Protein AF-A0A7V4LVQ9-F1 (afdb_monomer_lite)

Foldseek 3Di:
DPPVVVVVVVVVVVVVVVVVVPDPPDLCVVPNQDAQDKDKDWAQDDPVQVDGDIKIKMKGWHDWDDDPNFTWIWIWIQINNAIWIWTWGADPVGIWTQWIGGGPRPDTDGDPDGD

Sequence (115 aa):
MKKQFAIETVFVRFFLIVILSGCSKSTETYYPLKEGRTWEYQMAAGSMFGSKGTAKVILTNFAPRELKGKKVTPQKVDAGGQSYFTFISEDAEGIYEFATQPPGAVDPEIKANPN

Radius of gyration: 22.78 Å; chains: 1; bounding box: 52×31×72 Å

Secondary structure (DSSP, 8-state):
--SHHHHHHHHHHHHHHHHHS-----GGGTS---TT-EEEEEEEE-GGGTSSEEEEEEEEE---EEETTEEEEEEEEEETTEEEEEEEEEETTEEEEEEEE-TT-SSPEEPS---

Structure (mmCIF, N/CA/C/O backbone):
data_AF-A0A7V4LVQ9-F1
#
_entry.id   AF-A0A7V4LVQ9-F1
#
loop_
_atom_site.group_PDB
_atom_site.id
_atom_site.type_symbol
_atom_site.label_atom_id
_atom_site.label_alt_id
_atom_site.label_comp_id
_atom_site.label_asym_id
_atom_site.label_entity_id
_atom_site.label_seq_id
_atom_site.pdbx_PDB_ins_code
_atom_site.Cartn_x
_atom_site.Cartn_y
_atom_site.Cartn_z
_atom_site.occupancy
_atom_site.B_iso_or_equiv
_atom_site.auth_seq_id
_atom_site.auth_comp_id
_atom_site.auth_asym_id
_atom_site.auth_atom_id
_atom_site.pdbx_PDB_model_num
ATOM 1 N N . MET A 1 1 ? -27.005 14.215 57.418 1.00 49.50 1 MET A N 1
ATOM 2 C CA . MET A 1 1 ? -25.675 13.688 57.028 1.00 49.50 1 MET A CA 1
ATOM 3 C C . MET A 1 1 ? -25.747 12.766 55.792 1.00 49.50 1 MET A C 1
ATOM 5 O O . MET A 1 1 ? -25.302 11.635 55.856 1.00 49.50 1 MET A O 1
ATOM 9 N N . LYS A 1 2 ? -26.315 13.210 54.653 1.00 50.56 2 LYS A N 1
ATOM 10 C CA . LYS A 1 2 ? -26.428 12.387 53.415 1.00 50.56 2 LYS A CA 1
ATOM 11 C C . LYS A 1 2 ? -25.766 13.006 52.172 1.00 50.56 2 LYS A C 1
ATOM 13 O O . LYS A 1 2 ? -25.668 12.350 51.147 1.00 50.56 2 LYS A O 1
ATOM 18 N N . LYS A 1 3 ? -25.305 14.262 52.253 1.00 48.03 3 LYS A N 1
ATOM 19 C CA . LYS A 1 3 ? -24.766 15.012 51.102 1.00 48.03 3 LYS A CA 1
ATOM 20 C C . LYS A 1 3 ? -23.266 14.789 50.853 1.00 48.03 3 LYS A C 1
ATOM 22 O O . LYS A 1 3 ? -22.815 15.023 49.743 1.00 48.03 3 LYS A O 1
ATOM 27 N N . GLN A 1 4 ? -22.516 14.306 51.848 1.00 50.88 4 GLN A N 1
ATOM 28 C CA . GLN A 1 4 ? -21.068 14.080 51.728 1.00 50.88 4 GLN A CA 1
ATOM 29 C C . GLN A 1 4 ? -20.728 12.817 50.909 1.00 50.88 4 GLN A C 1
ATOM 31 O O . GLN A 1 4 ? -19.818 12.859 50.094 1.00 50.88 4 GLN A O 1
ATOM 36 N N . PHE A 1 5 ? -21.527 11.746 51.005 1.00 47.25 5 PHE A N 1
ATOM 37 C CA . PHE A 1 5 ? -21.300 10.495 50.256 1.00 47.25 5 PHE A CA 1
ATOM 38 C C . PHE A 1 5 ? -21.526 10.608 48.736 1.00 47.25 5 PHE A C 1
ATOM 40 O O . PHE A 1 5 ? -20.888 9.905 47.953 1.00 47.25 5 PHE A O 1
ATOM 47 N N . ALA A 1 6 ? -22.421 11.494 48.289 1.00 50.03 6 ALA A N 1
ATOM 48 C CA . ALA A 1 6 ? -22.720 11.64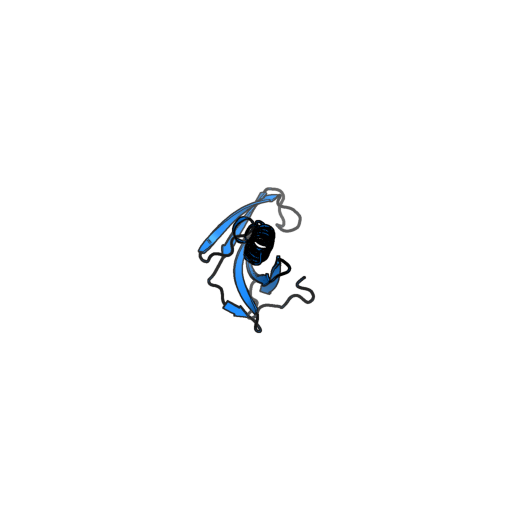4 46.863 1.00 50.03 6 ALA A CA 1
ATOM 49 C C . ALA A 1 6 ? -21.586 12.340 46.087 1.00 50.03 6 ALA A C 1
ATOM 51 O O . ALA A 1 6 ? -21.359 12.026 44.924 1.00 50.03 6 ALA A O 1
ATOM 52 N N . ILE A 1 7 ? -20.853 13.252 46.734 1.00 48.84 7 ILE A N 1
ATOM 53 C CA . ILE A 1 7 ? -19.791 14.049 46.103 1.00 48.84 7 ILE A CA 1
ATOM 54 C C . ILE A 1 7 ? -18.546 13.188 45.847 1.00 48.84 7 ILE A C 1
ATOM 56 O O . ILE A 1 7 ? -17.974 13.247 44.760 1.00 48.84 7 ILE A O 1
ATOM 60 N N . GLU A 1 8 ? -18.178 12.318 46.790 1.00 47.06 8 GLU A N 1
ATOM 61 C CA . GLU A 1 8 ? -17.012 11.437 46.629 1.00 47.06 8 GLU A CA 1
ATOM 62 C C . GLU A 1 8 ? -17.214 10.382 45.535 1.00 47.06 8 GLU A C 1
ATOM 64 O O . GLU A 1 8 ? -16.294 10.075 44.779 1.00 47.06 8 GLU A O 1
ATOM 69 N N . THR A 1 9 ? -18.445 9.895 45.363 1.00 53.22 9 THR A N 1
ATOM 70 C CA . THR A 1 9 ? -18.755 8.903 44.321 1.00 53.22 9 THR A CA 1
ATOM 71 C C . THR A 1 9 ? -18.655 9.499 42.908 1.00 53.22 9 THR A C 1
ATOM 73 O O . THR A 1 9 ? -18.288 8.802 41.961 1.00 53.22 9 THR A O 1
ATOM 76 N N . VAL A 1 10 ? -18.947 10.796 42.751 1.00 55.16 10 VAL A N 1
ATOM 77 C CA . VAL A 1 10 ? -18.823 11.515 41.470 1.00 55.16 10 VAL A CA 1
ATOM 78 C C . VAL A 1 10 ? -17.354 11.772 41.128 1.00 55.16 10 VAL A C 1
ATOM 80 O O . VAL A 1 10 ? -16.951 11.541 39.989 1.00 55.16 10 VAL A O 1
ATOM 83 N N . PHE A 1 11 ? -16.533 12.161 42.108 1.00 52.50 11 PHE A N 1
ATOM 84 C CA . PHE A 1 11 ? -15.099 12.395 41.901 1.00 52.50 11 PHE A CA 1
ATOM 85 C C . PHE A 1 11 ? -14.326 11.116 41.549 1.00 52.50 11 PHE A C 1
ATOM 87 O O . PHE A 1 11 ? -13.524 11.131 40.616 1.00 52.50 11 PHE A O 1
ATOM 94 N N . VAL A 1 12 ? -14.613 9.989 42.214 1.00 55.47 12 VAL A N 1
ATOM 95 C CA . VAL A 1 12 ? -13.968 8.694 41.914 1.00 55.47 12 VAL A CA 1
ATOM 96 C C . VAL A 1 12 ? -14.327 8.194 40.510 1.00 55.47 12 VAL A C 1
ATOM 98 O O . VAL A 1 12 ? -13.465 7.682 39.794 1.00 55.47 12 VAL A O 1
ATOM 101 N N . ARG A 1 13 ? -15.576 8.392 40.064 1.00 54.50 13 ARG A N 1
ATOM 102 C CA . ARG A 1 13 ? -15.985 8.035 38.695 1.00 54.50 13 ARG A CA 1
ATOM 103 C C . ARG A 1 13 ? -15.355 8.934 37.632 1.00 54.50 13 ARG A C 1
ATOM 105 O O . ARG A 1 13 ? -15.027 8.438 36.560 1.00 54.50 13 ARG A O 1
ATOM 112 N N . PHE A 1 14 ? -15.146 10.218 37.921 1.00 53.75 14 PHE A N 1
ATOM 113 C CA . PHE A 1 14 ? -14.486 11.135 36.987 1.00 53.75 14 PHE A CA 1
ATOM 114 C C . PHE A 1 14 ? -12.990 10.818 36.831 1.00 53.75 14 PHE A C 1
ATOM 116 O O . PHE A 1 14 ? -12.461 10.856 35.723 1.00 53.75 14 PHE A O 1
ATOM 123 N N . PHE A 1 15 ? -12.323 10.420 37.919 1.00 54.16 15 PHE A N 1
ATOM 124 C CA . PHE A 1 15 ? -10.904 10.053 37.900 1.00 54.16 15 PHE A CA 1
ATOM 125 C C . PHE A 1 15 ? -10.632 8.766 37.095 1.00 54.16 15 PHE A C 1
ATOM 127 O O . PHE A 1 15 ? -9.636 8.683 36.382 1.00 54.16 15 PHE A O 1
ATOM 134 N N . LEU A 1 16 ? -11.554 7.794 37.125 1.00 55.72 16 LEU A N 1
ATOM 135 C CA . LEU A 1 16 ? -11.479 6.562 36.320 1.00 55.72 16 LEU A CA 1
ATOM 136 C C . LEU A 1 16 ? -11.606 6.805 34.805 1.00 55.72 16 LEU A C 1
ATOM 138 O O . LEU A 1 16 ? -10.971 6.102 34.023 1.00 55.72 16 LEU A O 1
ATOM 142 N N . ILE A 1 17 ? -12.381 7.809 34.380 1.00 56.72 17 ILE A N 1
ATOM 143 C CA . ILE A 1 17 ? -12.560 8.140 32.954 1.00 56.72 17 ILE A CA 1
ATOM 144 C C . ILE A 1 17 ? -11.295 8.795 32.377 1.00 56.72 17 ILE A C 1
ATOM 146 O O . ILE A 1 17 ? -10.927 8.527 31.238 1.00 56.72 17 ILE A O 1
ATOM 150 N N . VAL A 1 18 ? -10.588 9.611 33.166 1.00 58.88 18 VAL A N 1
ATOM 151 C CA . VAL A 1 18 ? -9.374 10.315 32.713 1.00 58.88 18 VAL A CA 1
ATOM 152 C C . VAL A 1 18 ? -8.181 9.364 32.542 1.00 58.88 18 VAL A C 1
ATOM 154 O O . VAL A 1 18 ? -7.380 9.559 31.632 1.00 58.88 18 VAL A O 1
ATOM 157 N N . ILE A 1 19 ? -8.084 8.302 33.353 1.00 57.47 19 ILE A N 1
ATOM 158 C CA . ILE A 1 19 ? -7.005 7.298 33.252 1.00 57.47 19 ILE A CA 1
ATOM 159 C C . ILE A 1 19 ? -7.177 6.398 32.010 1.00 57.47 19 ILE A C 1
ATOM 161 O O . ILE A 1 19 ? -6.189 5.919 31.457 1.00 57.47 19 ILE A O 1
ATOM 165 N N . LEU A 1 20 ? -8.410 6.208 31.525 1.00 55.06 20 LEU A N 1
ATOM 166 C CA . LEU A 1 20 ? -8.701 5.416 30.320 1.00 55.06 20 LEU A CA 1
ATOM 167 C C . LEU A 1 20 ? -8.489 6.184 29.006 1.00 55.06 20 LEU A C 1
ATOM 169 O O . LEU A 1 20 ? -8.419 5.564 27.950 1.00 55.06 20 LEU A O 1
ATOM 173 N N . SER A 1 21 ? -8.303 7.503 29.058 1.00 56.56 21 SER A N 1
ATOM 174 C CA . SER A 1 21 ? -7.954 8.336 27.895 1.00 56.56 21 SER A CA 1
ATOM 175 C C . SER A 1 21 ? -6.457 8.290 27.560 1.00 56.56 21 SER A C 1
ATOM 177 O O . SER A 1 21 ? -5.914 9.250 27.009 1.00 56.56 21 SER A O 1
ATOM 179 N N . GLY A 1 22 ? -5.774 7.201 27.936 1.00 57.69 22 GLY A N 1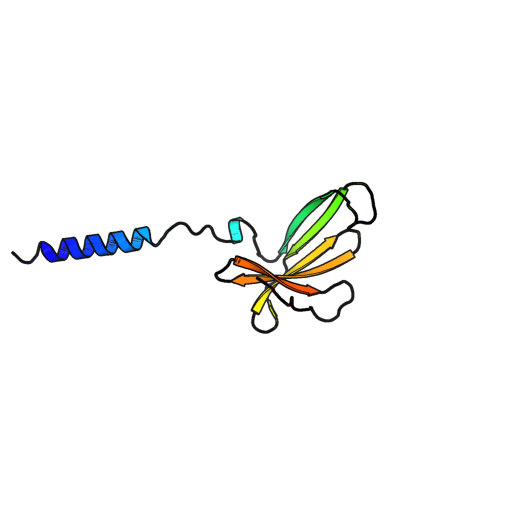
ATOM 180 C CA . GLY A 1 22 ? -4.352 6.990 27.690 1.00 57.69 22 GLY A CA 1
ATOM 181 C C . GLY A 1 22 ? -3.987 7.309 26.241 1.00 57.69 22 GLY A C 1
ATOM 182 O O . GLY A 1 22 ? -4.683 6.900 25.317 1.00 57.69 22 GLY A O 1
ATOM 183 N N . CYS A 1 23 ? -2.904 8.071 26.066 1.00 61.66 23 CYS A N 1
ATOM 184 C CA . CYS A 1 23 ? -2.348 8.494 24.782 1.00 61.66 23 CYS A CA 1
ATOM 185 C C . CYS A 1 23 ? -2.119 7.305 23.832 1.00 61.66 23 CYS A C 1
ATOM 187 O O . CYS A 1 23 ? -1.005 6.787 23.735 1.00 61.66 23 CYS A O 1
ATOM 189 N N . SER A 1 24 ? -3.136 6.902 23.071 1.00 59.06 24 SER A N 1
ATOM 190 C CA . SER A 1 24 ? -2.923 6.107 21.871 1.00 59.06 24 SER A CA 1
ATOM 191 C C . SER A 1 24 ? -2.343 7.057 20.829 1.00 59.06 24 SER A C 1
ATOM 193 O O . SER A 1 24 ? -3.051 7.909 20.285 1.00 59.06 24 SER A O 1
ATOM 195 N N . LYS A 1 25 ? -1.033 6.980 20.576 1.00 61.06 25 LYS A N 1
ATOM 196 C CA . LYS A 1 25 ? -0.463 7.659 19.409 1.00 61.06 25 LYS A CA 1
ATOM 197 C C . LYS A 1 25 ? -1.144 7.086 18.172 1.00 61.06 25 LYS A C 1
ATOM 199 O O . LYS A 1 25 ? -1.086 5.883 17.949 1.00 61.06 25 LYS A O 1
ATOM 204 N N . SER A 1 26 ? -1.804 7.949 17.403 1.00 69.62 26 SER A N 1
ATOM 205 C CA . SER A 1 26 ? -2.459 7.546 16.162 1.00 69.62 26 SER A CA 1
ATOM 206 C C . SER A 1 26 ? -1.425 6.950 15.206 1.00 69.62 26 SER A C 1
ATOM 208 O O . SER A 1 26 ? -0.315 7.476 15.081 1.00 69.62 26 SER A O 1
ATOM 210 N N . THR A 1 27 ? -1.804 5.875 14.528 1.00 69.88 27 THR A N 1
ATOM 211 C CA . THR A 1 27 ? -1.087 5.247 13.409 1.00 69.88 27 THR A CA 1
ATOM 212 C C . THR A 1 27 ? -0.624 6.256 12.356 1.00 69.88 27 THR A C 1
ATOM 214 O O . THR A 1 27 ? 0.499 6.141 11.870 1.00 69.88 27 THR A O 1
ATOM 217 N N . GLU A 1 28 ? -1.386 7.331 12.116 1.00 78.12 28 GLU A N 1
ATOM 218 C CA . GLU A 1 28 ? -0.994 8.469 11.265 1.00 78.12 28 GLU A CA 1
ATOM 219 C C . GLU A 1 28 ? 0.344 9.117 11.665 1.00 78.12 28 GLU A C 1
ATOM 221 O O . GLU A 1 28 ? 1.025 9.718 10.835 1.00 78.12 28 GLU A O 1
ATOM 226 N N . THR A 1 29 ? 0.759 8.991 12.927 1.00 80.88 29 THR A N 1
ATOM 227 C CA . THR A 1 29 ? 2.046 9.522 13.403 1.00 80.88 29 THR A CA 1
ATOM 228 C C . THR A 1 29 ? 3.228 8.706 12.878 1.00 80.88 29 THR A C 1
ATOM 230 O O . THR A 1 29 ? 4.299 9.262 12.643 1.00 80.88 29 THR A O 1
ATOM 233 N N . TYR A 1 30 ? 3.050 7.395 12.708 1.00 83.94 30 TYR A N 1
ATOM 234 C CA . TYR A 1 30 ? 4.131 6.458 12.392 1.00 83.94 30 TYR A CA 1
ATOM 235 C C . TYR A 1 30 ? 4.082 5.953 10.948 1.00 83.94 30 TYR A C 1
ATOM 237 O O . TYR A 1 30 ? 5.132 5.745 10.343 1.00 83.94 30 TYR A O 1
ATOM 245 N N . TYR A 1 31 ? 2.884 5.791 10.384 1.00 90.06 31 TYR A N 1
ATOM 246 C CA . TYR A 1 31 ? 2.670 5.331 9.015 1.00 90.06 31 TYR A CA 1
ATOM 247 C C . TYR A 1 31 ? 1.451 6.037 8.387 1.00 90.06 31 TYR A C 1
ATOM 249 O O . TYR A 1 31 ? 0.349 5.496 8.357 1.00 90.06 31 TYR A O 1
ATOM 257 N N . PRO A 1 32 ? 1.612 7.289 7.930 1.00 90.94 32 PRO A N 1
ATOM 258 C CA . PRO A 1 32 ? 0.489 8.115 7.493 1.00 90.94 32 PRO A CA 1
ATOM 259 C C . PRO A 1 32 ? -0.110 7.661 6.158 1.00 90.94 32 PRO A C 1
ATOM 261 O O . PRO A 1 32 ? 0.566 7.676 5.132 1.00 90.94 32 PRO A O 1
ATOM 264 N N . LEU A 1 33 ? -1.405 7.350 6.128 1.00 94.00 33 LEU A N 1
ATOM 265 C CA . LEU A 1 33 ? -2.083 6.776 4.957 1.00 94.00 33 LEU A CA 1
ATOM 266 C C . LEU A 1 33 ? -2.856 7.807 4.125 1.00 94.00 33 LEU A C 1
ATOM 268 O O . LEU A 1 33 ? -3.596 7.454 3.208 1.00 94.00 33 LEU A O 1
ATOM 272 N N . LYS A 1 34 ? -2.666 9.099 4.410 1.00 94.50 34 LYS A N 1
ATOM 273 C CA . LYS A 1 34 ? -3.300 10.193 3.666 1.00 94.50 34 LYS A CA 1
ATOM 274 C C . LYS A 1 34 ? -3.026 10.101 2.156 1.00 94.50 34 LYS A C 1
ATOM 276 O O . LYS A 1 34 ? -1.874 9.967 1.741 1.00 94.50 34 LYS A O 1
ATOM 281 N N . GLU A 1 35 ? -4.084 10.245 1.359 1.00 97.06 35 GLU A N 1
ATOM 282 C CA . GLU A 1 35 ? -4.037 10.318 -0.106 1.00 97.06 35 GLU A CA 1
ATOM 283 C C . GLU A 1 35 ? -3.034 11.371 -0.605 1.00 97.06 35 GLU A C 1
ATOM 285 O O . GLU A 1 35 ? -2.886 12.446 -0.015 1.00 97.06 35 GLU A O 1
ATOM 290 N N . GLY A 1 36 ? -2.330 11.048 -1.693 1.00 96.94 36 GLY A N 1
ATOM 291 C CA . GLY A 1 36 ? -1.357 11.924 -2.347 1.00 96.94 36 GLY A CA 1
ATOM 292 C C . GLY A 1 36 ? -0.019 12.029 -1.615 1.00 96.94 36 GLY A C 1
ATOM 293 O O . GLY A 1 36 ? 0.943 12.574 -2.160 1.00 96.94 36 GLY A O 1
ATOM 294 N N . ARG A 1 37 ? 0.087 11.487 -0.395 1.00 96.06 37 ARG A N 1
ATOM 295 C CA . ARG A 1 37 ? 1.364 11.415 0.311 1.00 96.06 37 ARG A CA 1
ATOM 296 C C . ARG A 1 37 ? 2.327 10.523 -0.462 1.00 96.06 37 ARG A C 1
ATOM 298 O O . ARG A 1 37 ? 1.964 9.433 -0.896 1.00 96.06 37 ARG A O 1
ATOM 305 N N . THR A 1 38 ? 3.553 11.012 -0.606 1.00 96.56 38 THR A N 1
ATOM 306 C CA . THR A 1 38 ? 4.641 10.301 -1.267 1.00 96.56 38 THR A CA 1
ATOM 307 C C . THR A 1 38 ? 5.840 10.219 -0.334 1.00 96.56 38 THR A C 1
ATOM 309 O O . THR A 1 38 ? 6.181 11.206 0.321 1.00 96.56 38 THR A O 1
ATOM 312 N N . TRP A 1 39 ? 6.474 9.053 -0.290 1.00 94.31 39 TRP A N 1
ATOM 313 C CA . TRP A 1 39 ? 7.739 8.822 0.393 1.00 94.31 39 TRP A CA 1
ATOM 314 C C . TRP A 1 39 ? 8.796 8.409 -0.612 1.00 94.31 39 TRP A C 1
ATOM 316 O O . TRP A 1 39 ? 8.518 7.715 -1.589 1.00 94.31 39 TRP A O 1
ATOM 326 N N . GLU A 1 40 ? 10.021 8.822 -0.333 1.00 94.50 40 GLU A N 1
ATOM 327 C CA . GLU A 1 40 ? 11.193 8.449 -1.100 1.00 94.50 40 GLU A CA 1
ATOM 328 C C . GLU A 1 40 ? 12.193 7.783 -0.162 1.00 94.50 40 GLU A C 1
ATOM 330 O O . GLU A 1 40 ? 12.604 8.368 0.842 1.00 94.50 40 GLU A O 1
ATOM 335 N N . TYR A 1 41 ? 12.583 6.559 -0.502 1.00 90.81 41 TYR A N 1
ATOM 336 C CA . TYR A 1 41 ? 13.572 5.786 0.231 1.00 90.81 41 TYR A CA 1
ATOM 337 C C . TYR A 1 41 ? 14.785 5.526 -0.653 1.00 90.81 41 TYR A C 1
ATOM 339 O O . TYR A 1 41 ? 14.661 5.200 -1.836 1.00 90.81 41 TYR A O 1
ATOM 347 N N . GLN A 1 42 ? 15.967 5.618 -0.051 1.00 89.56 42 GLN A N 1
ATOM 348 C CA . GLN A 1 42 ? 17.186 5.058 -0.617 1.00 89.56 42 GLN A CA 1
ATOM 349 C C . GLN A 1 42 ? 17.480 3.747 0.100 1.00 89.56 42 GLN A C 1
ATOM 351 O O . GLN A 1 42 ? 17.677 3.721 1.313 1.00 89.56 42 GLN A O 1
ATOM 356 N N . MET A 1 43 ? 17.486 2.653 -0.650 1.00 82.81 43 MET A N 1
ATOM 357 C CA . MET A 1 43 ? 17.748 1.315 -0.132 1.00 82.81 43 MET A CA 1
ATOM 358 C C . MET A 1 43 ? 19.074 0.813 -0.687 1.00 82.81 43 MET A C 1
ATOM 360 O O . MET A 1 43 ? 19.420 1.112 -1.826 1.00 82.81 43 MET A O 1
ATOM 364 N N . ALA A 1 44 ? 19.830 0.037 0.088 1.00 79.56 44 ALA A N 1
ATOM 365 C CA . ALA A 1 44 ? 20.967 -0.680 -0.474 1.00 79.56 44 ALA A CA 1
ATOM 366 C C . ALA A 1 44 ? 20.446 -1.649 -1.548 1.00 79.56 44 ALA A C 1
ATOM 368 O O . ALA A 1 44 ? 19.563 -2.468 -1.286 1.00 79.56 44 ALA A O 1
ATOM 369 N N . ALA A 1 45 ? 20.968 -1.533 -2.766 1.00 68.25 45 ALA A N 1
ATOM 370 C CA . ALA A 1 45 ? 20.651 -2.428 -3.862 1.00 68.25 45 ALA A CA 1
ATOM 371 C C . ALA A 1 45 ? 21.266 -3.801 -3.546 1.00 68.25 45 ALA A C 1
ATOM 373 O O . ALA A 1 45 ? 22.472 -4.020 -3.666 1.00 68.25 45 ALA A O 1
ATOM 374 N N . GLY A 1 46 ? 20.423 -4.686 -3.014 1.00 66.31 46 GLY A N 1
ATOM 375 C CA . GLY A 1 46 ? 20.711 -6.104 -2.823 1.00 66.31 46 GLY A CA 1
ATOM 376 C C . GLY A 1 46 ? 20.190 -6.945 -3.990 1.00 66.31 46 GLY A C 1
ATOM 377 O O . GLY A 1 46 ? 19.873 -6.426 -5.062 1.00 66.31 46 GLY A O 1
ATOM 378 N N . SER A 1 47 ? 20.028 -8.252 -3.764 1.00 57.97 47 SER A N 1
ATOM 379 C CA . SER A 1 47 ? 19.479 -9.204 -4.749 1.00 57.97 47 SER A CA 1
ATOM 380 C C . SER A 1 47 ? 18.136 -8.771 -5.354 1.00 57.97 47 SER A C 1
ATOM 382 O O . SER A 1 47 ? 17.848 -9.115 -6.495 1.00 57.97 47 SER A O 1
ATOM 384 N N . MET A 1 48 ? 17.353 -7.970 -4.626 1.00 60.00 48 MET A N 1
ATOM 385 C CA . MET A 1 48 ? 16.055 -7.438 -5.051 1.00 60.00 48 MET A CA 1
ATOM 386 C C . MET A 1 48 ? 16.129 -6.477 -6.254 1.00 60.00 48 MET A C 1
ATOM 388 O O . MET A 1 48 ? 15.157 -6.370 -6.992 1.00 60.00 48 MET A O 1
ATOM 392 N N . PHE A 1 49 ? 17.263 -5.802 -6.486 1.00 63.38 49 PHE A N 1
ATOM 393 C CA . PHE A 1 49 ? 17.403 -4.772 -7.532 1.00 63.38 49 PHE A CA 1
ATOM 394 C C . PHE A 1 49 ? 18.416 -5.127 -8.630 1.00 63.38 49 PHE A C 1
ATOM 396 O O . PHE A 1 49 ? 18.773 -4.273 -9.444 1.00 63.38 49 PHE A O 1
ATOM 403 N N . GLY A 1 50 ? 18.916 -6.370 -8.647 1.00 59.22 50 GLY A N 1
ATOM 404 C CA . GLY A 1 50 ? 19.789 -6.895 -9.707 1.00 59.22 50 GLY A CA 1
ATOM 405 C C . GLY A 1 50 ? 21.127 -6.165 -9.900 1.00 59.22 50 GLY A C 1
ATOM 406 O O . GLY A 1 50 ? 21.830 -6.427 -10.872 1.00 59.22 50 GLY A O 1
ATOM 407 N N . SER A 1 51 ? 21.497 -5.247 -9.004 1.00 59.94 51 SER A N 1
ATOM 408 C CA . SER A 1 51 ? 22.667 -4.375 -9.139 1.00 59.94 51 SER A CA 1
ATOM 409 C C . SER A 1 51 ? 23.318 -4.112 -7.780 1.00 59.94 51 SER A C 1
ATOM 411 O O . SER A 1 51 ? 22.651 -4.124 -6.750 1.00 59.94 51 SER A O 1
ATOM 413 N N . LYS A 1 52 ? 24.641 -3.893 -7.768 1.00 65.25 52 LYS A N 1
ATOM 414 C CA . LYS A 1 52 ? 25.367 -3.393 -6.589 1.00 65.25 52 LYS A CA 1
ATOM 415 C C . LYS A 1 52 ? 25.225 -1.869 -6.549 1.00 65.25 52 LYS A C 1
ATOM 417 O O . LYS A 1 52 ? 25.536 -1.222 -7.544 1.00 65.25 52 LYS A O 1
ATOM 422 N N . GLY A 1 53 ? 24.800 -1.294 -5.424 1.00 73.31 53 GLY A N 1
ATOM 423 C CA . GLY A 1 53 ? 24.657 0.162 -5.281 1.00 73.31 53 GLY A CA 1
ATOM 424 C C . GLY A 1 53 ? 23.554 0.569 -4.309 1.00 73.31 53 GLY A C 1
ATOM 425 O O . GLY A 1 53 ? 23.263 -0.161 -3.366 1.00 73.31 53 GLY A O 1
ATOM 426 N N . THR A 1 54 ? 22.937 1.727 -4.536 1.00 76.19 54 THR A N 1
ATOM 427 C CA . THR A 1 54 ? 21.702 2.159 -3.870 1.00 76.19 54 THR A CA 1
ATOM 428 C C . THR A 1 54 ? 20.565 2.215 -4.891 1.00 76.19 54 THR A C 1
ATOM 430 O O . THR A 1 54 ? 20.757 2.637 -6.028 1.00 76.19 54 THR A O 1
ATOM 433 N N . ALA A 1 55 ? 19.379 1.759 -4.499 1.00 82.19 55 ALA A N 1
ATOM 434 C CA . ALA A 1 55 ? 18.158 1.812 -5.286 1.00 82.19 55 ALA A CA 1
ATOM 435 C C . ALA A 1 55 ? 17.194 2.828 -4.665 1.00 82.19 55 ALA A C 1
ATOM 437 O O . ALA A 1 55 ? 17.026 2.883 -3.445 1.00 82.19 55 ALA A O 1
ATOM 438 N N . LYS A 1 56 ? 16.557 3.634 -5.516 1.00 89.81 56 LYS A N 1
ATOM 439 C CA . LYS A 1 56 ? 15.490 4.551 -5.118 1.00 89.81 56 LYS A CA 1
ATOM 440 C C . LYS A 1 56 ? 14.154 3.814 -5.158 1.00 89.81 56 LYS A C 1
ATOM 442 O O . LYS A 1 56 ? 13.839 3.178 -6.164 1.00 89.81 56 LYS A O 1
ATOM 447 N N . VAL A 1 57 ? 13.386 3.932 -4.081 1.00 92.06 57 VAL A N 1
ATOM 448 C CA . VAL A 1 57 ? 12.006 3.451 -3.986 1.00 92.06 57 VAL A CA 1
ATOM 449 C C . VAL A 1 57 ? 11.108 4.648 -3.728 1.00 92.06 57 VAL A C 1
ATOM 451 O O . VAL A 1 57 ? 11.322 5.383 -2.765 1.00 92.06 57 VAL A O 1
ATOM 454 N N . ILE A 1 58 ? 10.121 4.853 -4.594 1.00 95.69 58 ILE A N 1
ATOM 455 C CA . ILE A 1 58 ? 9.082 5.866 -4.406 1.00 95.69 58 ILE A CA 1
ATOM 456 C C . ILE A 1 58 ? 7.793 5.139 -4.060 1.00 95.69 58 ILE A C 1
ATOM 458 O O . ILE A 1 58 ? 7.412 4.191 -4.742 1.00 95.69 58 ILE A O 1
ATOM 462 N N . LEU A 1 59 ? 7.125 5.583 -3.006 1.00 96.31 59 LEU A N 1
ATOM 463 C CA . LEU A 1 59 ? 5.846 5.041 -2.584 1.00 96.31 59 LEU A CA 1
ATOM 464 C C . LEU A 1 59 ? 4.825 6.174 -2.549 1.00 96.31 59 LEU A C 1
ATOM 466 O O . LEU A 1 59 ? 5.080 7.188 -1.906 1.00 96.31 59 LEU A O 1
ATOM 470 N N . THR A 1 60 ? 3.683 6.017 -3.215 1.00 98.19 60 THR A N 1
ATOM 471 C CA . THR A 1 60 ? 2.619 7.034 -3.268 1.00 98.19 60 THR A CA 1
ATOM 472 C C . THR A 1 60 ? 1.282 6.441 -2.843 1.00 98.19 60 THR A C 1
ATOM 474 O O . THR A 1 60 ? 0.825 5.462 -3.433 1.00 98.19 60 THR A O 1
ATOM 477 N N . ASN A 1 61 ? 0.632 7.062 -1.857 1.00 98.31 61 ASN A N 1
ATOM 478 C CA . ASN A 1 61 ? -0.722 6.715 -1.427 1.00 98.31 61 ASN A CA 1
ATOM 479 C C . ASN A 1 61 ? -1.774 7.253 -2.401 1.00 98.31 61 ASN A C 1
ATOM 481 O O . ASN A 1 61 ? -1.760 8.432 -2.764 1.00 98.31 61 ASN A O 1
ATOM 485 N N . PHE A 1 62 ? -2.758 6.422 -2.713 1.00 98.19 62 PHE A N 1
ATOM 486 C CA . PHE A 1 62 ? -3.951 6.787 -3.472 1.00 98.19 62 PHE A CA 1
ATOM 487 C C . PHE A 1 62 ? -5.166 6.909 -2.549 1.00 98.19 62 PHE A C 1
ATOM 489 O O . PHE A 1 62 ? -5.105 6.562 -1.368 1.00 98.19 62 PHE A O 1
ATOM 496 N N . ALA A 1 63 ? -6.274 7.413 -3.096 1.00 97.94 63 ALA A N 1
ATOM 497 C CA . ALA A 1 63 ? -7.542 7.497 -2.386 1.00 97.94 63 ALA A CA 1
ATOM 498 C C . ALA A 1 63 ? -7.938 6.124 -1.801 1.00 97.94 63 ALA A C 1
ATOM 500 O O . ALA A 1 63 ? -7.882 5.116 -2.521 1.00 97.94 63 ALA A O 1
ATOM 501 N N . PRO A 1 64 ? -8.357 6.061 -0.522 1.00 97.50 64 PRO A N 1
ATOM 502 C CA . PRO A 1 64 ? -8.856 4.829 0.066 1.00 97.50 64 PRO A CA 1
ATOM 503 C C . PRO A 1 64 ? -10.055 4.270 -0.705 1.00 97.50 64 PRO A C 1
ATOM 505 O O . PRO A 1 64 ? -10.913 5.020 -1.174 1.00 97.50 64 PRO A O 1
ATOM 508 N N . ARG A 1 65 ? -10.143 2.942 -0.792 1.00 97.38 65 ARG A N 1
ATOM 509 C CA . ARG A 1 65 ? -11.247 2.234 -1.451 1.00 97.38 65 ARG A CA 1
ATOM 510 C C . ARG A 1 65 ? -11.617 0.962 -0.700 1.00 97.38 65 ARG A C 1
ATOM 512 O O . ARG A 1 65 ? -10.835 0.458 0.098 1.00 97.38 65 ARG A O 1
ATOM 519 N N . GLU A 1 66 ? -12.781 0.412 -1.010 1.00 97.75 66 GLU A N 1
ATOM 520 C CA . GLU A 1 66 ? -13.156 -0.929 -0.567 1.00 97.75 66 GLU A CA 1
ATOM 521 C C . GLU A 1 66 ? -12.507 -1.994 -1.458 1.00 97.75 66 GLU A C 1
ATOM 523 O O . GLU A 1 66 ? -12.541 -1.909 -2.689 1.00 97.75 66 GLU A O 1
ATOM 528 N N . LEU A 1 67 ? -11.939 -3.025 -0.838 1.00 96.44 67 LEU A N 1
ATOM 529 C CA . LEU A 1 67 ? -11.444 -4.224 -1.501 1.00 96.44 67 LEU A CA 1
ATOM 530 C C . LEU A 1 67 ? -11.908 -5.438 -0.700 1.00 96.44 67 LEU A C 1
ATOM 532 O O . LEU A 1 67 ? -11.463 -5.661 0.421 1.00 96.44 67 LEU A O 1
ATOM 536 N N . LYS A 1 68 ? -12.828 -6.221 -1.276 1.00 94.12 68 LYS A N 1
ATOM 537 C CA . LYS A 1 68 ? -13.384 -7.436 -0.647 1.00 94.12 68 LYS A CA 1
ATOM 538 C C . LYS A 1 68 ? -13.957 -7.181 0.762 1.00 94.12 68 LYS A C 1
ATOM 540 O O . LYS A 1 68 ? -13.835 -8.023 1.643 1.00 94.12 68 LYS A O 1
ATOM 545 N N . GLY A 1 69 ? -14.592 -6.022 0.954 1.00 94.12 69 GLY A N 1
ATOM 546 C CA . GLY A 1 69 ? -15.219 -5.621 2.219 1.00 94.12 69 GLY A CA 1
ATOM 547 C C . GLY A 1 69 ? -14.254 -5.068 3.270 1.00 94.12 69 GLY A C 1
ATOM 548 O O . GLY A 1 69 ? -14.662 -4.886 4.415 1.00 94.12 69 GLY A O 1
ATOM 549 N N . LYS A 1 70 ? -12.986 -4.829 2.907 1.00 95.00 70 LYS A N 1
ATOM 550 C CA . LYS A 1 70 ? -12.045 -4.069 3.726 1.00 95.00 70 LYS A CA 1
ATOM 551 C C . LYS A 1 70 ? -11.746 -2.723 3.085 1.00 95.00 70 LYS A C 1
ATOM 553 O O . LYS A 1 70 ? -11.373 -2.652 1.910 1.00 95.00 70 LYS A O 1
ATOM 558 N N . LYS A 1 71 ? -11.779 -1.675 3.905 1.00 96.62 71 LYS A N 1
ATOM 559 C CA . LYS A 1 71 ? -11.197 -0.384 3.560 1.00 96.62 71 LYS A CA 1
ATOM 560 C C . LYS A 1 71 ? -9.680 -0.533 3.456 1.00 96.62 71 LYS A C 1
ATOM 562 O O . LYS A 1 71 ? -9.020 -0.971 4.402 1.00 96.62 71 LYS A O 1
ATOM 567 N N . VAL A 1 72 ? -9.138 -0.155 2.306 1.00 97.62 72 VAL A N 1
ATOM 568 C CA . VAL A 1 72 ? -7.703 -0.179 2.028 1.00 97.62 72 VAL A CA 1
ATOM 569 C C . VAL A 1 72 ? -7.236 1.141 1.438 1.00 97.62 72 VAL A C 1
ATOM 571 O O . VAL A 1 72 ? -7.966 1.785 0.683 1.00 97.62 72 VAL A O 1
ATOM 574 N N . THR A 1 73 ? -5.995 1.510 1.727 1.00 98.06 73 THR A N 1
ATOM 575 C CA . THR A 1 73 ? -5.260 2.567 1.032 1.00 98.06 73 THR A CA 1
ATOM 576 C C . THR A 1 73 ? -4.341 1.907 0.005 1.00 98.06 73 THR A C 1
ATOM 578 O O . THR A 1 73 ? -3.394 1.219 0.399 1.00 98.06 73 THR A O 1
ATOM 581 N N . PRO A 1 74 ? -4.596 2.065 -1.307 1.00 98.19 74 PRO A N 1
ATOM 582 C CA . PRO A 1 74 ? -3.674 1.588 -2.325 1.00 98.19 74 PRO A CA 1
ATOM 583 C C . PRO A 1 74 ? -2.388 2.413 -2.294 1.00 98.19 74 PRO A C 1
ATOM 585 O O . PRO A 1 74 ? -2.428 3.644 -2.221 1.00 98.19 74 PRO A O 1
ATOM 588 N N . GLN A 1 75 ? -1.254 1.740 -2.402 1.00 98.12 75 GLN A N 1
ATOM 589 C CA . GLN A 1 75 ? 0.055 2.358 -2.505 1.00 98.12 75 GLN A CA 1
ATOM 590 C C . GLN A 1 75 ? 0.717 1.887 -3.787 1.00 98.12 75 GLN A C 1
ATOM 592 O O . GLN A 1 75 ? 0.902 0.688 -3.988 1.00 98.12 75 GLN A O 1
ATOM 597 N N . LYS A 1 76 ? 1.079 2.825 -4.661 1.00 97.62 76 LYS A N 1
ATOM 598 C CA . LYS A 1 76 ? 1.943 2.516 -5.799 1.00 97.62 76 LYS A CA 1
ATOM 599 C C . LYS A 1 76 ? 3.382 2.526 -5.314 1.00 97.62 76 LYS A C 1
ATOM 601 O O . LYS A 1 76 ? 3.811 3.520 -4.731 1.00 97.62 76 LYS A O 1
ATOM 606 N N . VAL A 1 77 ? 4.109 1.452 -5.584 1.00 96.00 77 VAL A N 1
ATOM 607 C CA . VAL A 1 77 ? 5.534 1.332 -5.290 1.00 96.00 77 VAL A CA 1
ATOM 608 C C . VAL A 1 77 ? 6.298 1.307 -6.605 1.00 96.00 77 VAL A 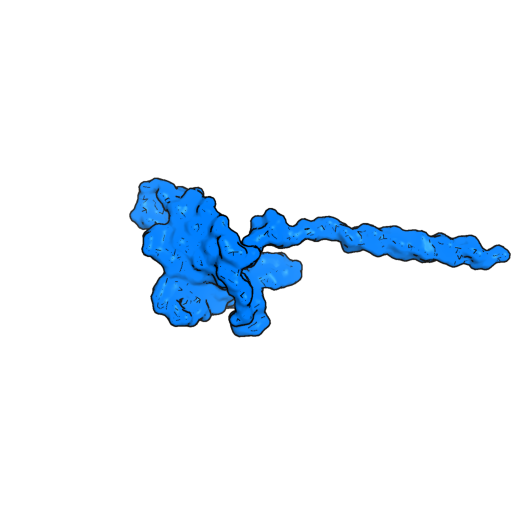C 1
ATOM 610 O O . VAL A 1 77 ? 6.116 0.398 -7.410 1.00 96.00 77 VAL A O 1
ATOM 613 N N . ASP A 1 78 ? 7.144 2.310 -6.815 1.00 94.06 78 ASP A N 1
ATOM 614 C CA . ASP A 1 78 ? 8.050 2.429 -7.951 1.00 94.06 78 ASP A CA 1
ATOM 615 C C . ASP A 1 78 ? 9.473 2.105 -7.490 1.00 94.06 78 ASP A C 1
ATOM 617 O O . ASP A 1 78 ? 10.069 2.844 -6.701 1.00 94.06 78 ASP A O 1
ATOM 621 N N . ALA A 1 79 ? 10.021 0.990 -7.969 1.00 87.88 79 ALA A N 1
ATOM 622 C CA . ALA A 1 79 ? 11.313 0.478 -7.529 1.00 87.88 79 ALA A CA 1
ATOM 623 C C . ALA A 1 79 ? 12.015 -0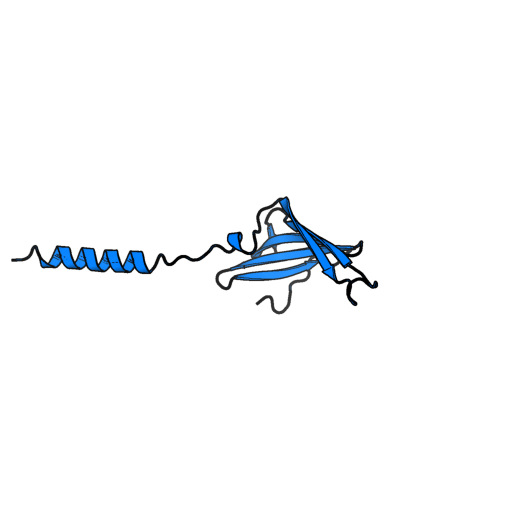.271 -8.674 1.00 87.88 79 ALA A C 1
ATOM 625 O O . ALA A 1 79 ? 11.406 -1.090 -9.357 1.00 87.88 79 ALA A O 1
ATOM 626 N N . GLY A 1 80 ? 13.299 0.012 -8.919 1.00 81.50 80 GLY A N 1
ATOM 627 C CA . GLY A 1 80 ? 14.085 -0.713 -9.933 1.00 81.50 80 GLY A CA 1
ATOM 628 C C . GLY A 1 80 ? 13.537 -0.632 -11.369 1.00 81.50 80 GLY A C 1
ATOM 629 O O . GLY A 1 80 ? 13.747 -1.553 -12.150 1.00 81.50 80 GLY A O 1
ATOM 630 N N . GLY A 1 81 ? 12.811 0.438 -11.715 1.00 83.38 81 GLY A N 1
ATOM 631 C CA . GLY A 1 81 ? 12.178 0.605 -13.032 1.00 83.38 81 GLY A CA 1
ATOM 632 C C . GLY A 1 81 ? 10.866 -0.168 -13.214 1.00 83.38 81 GLY A C 1
ATOM 633 O O . GLY A 1 81 ? 10.307 -0.157 -14.308 1.00 83.38 81 GLY A O 1
ATOM 634 N N . GLN A 1 82 ? 10.366 -0.815 -12.161 1.00 88.25 82 GLN A N 1
ATOM 635 C CA . GLN A 1 82 ? 9.071 -1.485 -12.144 1.00 88.25 82 GLN A CA 1
ATOM 636 C C . GLN A 1 82 ? 8.120 -0.814 -11.155 1.00 88.25 82 GLN A C 1
ATOM 638 O O . GLN A 1 82 ? 8.545 -0.164 -10.198 1.00 88.25 82 GLN A O 1
ATOM 643 N N . SER A 1 83 ? 6.825 -1.008 -11.395 1.00 93.38 83 SER A N 1
ATOM 644 C CA . SER A 1 83 ? 5.753 -0.509 -10.542 1.00 93.38 83 SER A CA 1
ATOM 645 C C . SER A 1 83 ? 4.830 -1.647 -10.140 1.00 93.38 83 SER A C 1
ATOM 647 O O . SER A 1 83 ? 4.378 -2.403 -11.000 1.00 93.38 83 SER A O 1
ATOM 649 N N . TYR A 1 84 ? 4.495 -1.727 -8.860 1.00 95.62 84 TYR A N 1
ATOM 650 C CA . TYR A 1 84 ? 3.459 -2.620 -8.343 1.00 95.62 84 TYR A CA 1
ATOM 651 C C . TYR A 1 84 ? 2.585 -1.871 -7.338 1.00 95.62 84 TYR A C 1
ATOM 653 O O . TYR A 1 84 ? 2.926 -0.763 -6.917 1.00 95.62 84 TYR A O 1
ATOM 661 N N . PHE A 1 85 ? 1.447 -2.455 -6.969 1.00 97.75 85 PHE A N 1
ATOM 662 C CA . PHE A 1 85 ? 0.606 -1.908 -5.909 1.00 97.75 85 PHE A CA 1
ATOM 663 C C . PHE A 1 85 ? 0.604 -2.810 -4.683 1.00 97.75 85 PHE A C 1
ATOM 665 O O . PHE A 1 85 ? 0.541 -4.035 -4.794 1.00 97.75 85 PHE A O 1
ATOM 672 N N . THR A 1 86 ? 0.616 -2.190 -3.511 1.00 97.44 86 THR A N 1
ATOM 673 C CA . THR A 1 86 ? 0.234 -2.815 -2.245 1.00 97.44 86 THR A CA 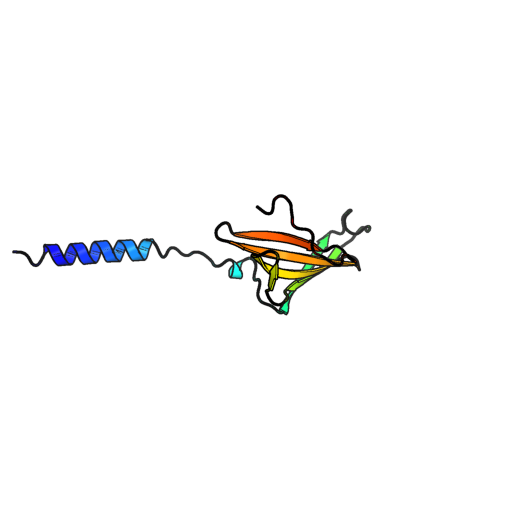1
ATOM 674 C C . THR A 1 86 ? -1.059 -2.172 -1.757 1.00 97.44 86 THR A C 1
ATOM 676 O O . THR A 1 86 ? -1.385 -1.034 -2.102 1.00 97.44 86 THR A O 1
ATOM 679 N N . PHE A 1 87 ? -1.847 -2.914 -0.991 1.00 97.75 87 PHE A N 1
ATOM 680 C CA . PHE A 1 87 ? -3.110 -2.438 -0.437 1.00 97.75 87 PHE A CA 1
ATOM 681 C C . PHE A 1 87 ? -3.034 -2.548 1.073 1.00 97.75 87 PHE A C 1
ATOM 683 O O . PHE A 1 87 ? -3.039 -3.651 1.620 1.00 97.75 87 PHE A O 1
ATOM 690 N N . ILE A 1 88 ? -2.939 -1.401 1.734 1.00 96.88 88 ILE A N 1
ATOM 691 C CA . ILE A 1 88 ? -2.732 -1.326 3.176 1.00 96.88 88 ILE A CA 1
ATOM 692 C C . ILE A 1 88 ? -4.075 -1.207 3.879 1.00 96.88 88 ILE A C 1
ATOM 694 O O . ILE A 1 88 ? -4.895 -0.375 3.493 1.00 96.88 88 ILE A O 1
ATOM 698 N N . SER A 1 89 ? -4.299 -2.025 4.901 1.00 95.44 89 SER A N 1
ATOM 699 C CA . SER A 1 89 ? -5.462 -1.926 5.780 1.00 95.44 89 SER A CA 1
ATOM 700 C C . SER A 1 89 ? -5.016 -1.609 7.203 1.00 95.44 89 SER A C 1
ATOM 702 O O . SER A 1 89 ? -3.851 -1.782 7.561 1.00 95.44 89 SER A O 1
ATOM 704 N N . GLU A 1 90 ? -5.956 -1.108 7.990 1.00 92.19 90 GLU A N 1
ATOM 705 C CA . GLU A 1 90 ? -5.763 -0.763 9.388 1.00 92.19 90 GLU A CA 1
ATOM 706 C C . GLU A 1 90 ? -6.963 -1.270 10.183 1.00 92.19 90 GLU A C 1
ATOM 708 O O . GLU A 1 90 ? -8.114 -1.014 9.813 1.00 92.19 90 GLU A O 1
ATOM 713 N N . ASP A 1 91 ? -6.695 -1.978 11.273 1.00 89.88 91 ASP A N 1
ATOM 714 C CA . ASP A 1 91 ? -7.698 -2.360 12.260 1.00 89.88 91 ASP A CA 1
ATOM 715 C C . ASP A 1 91 ? -7.168 -2.164 13.691 1.00 89.88 91 ASP A C 1
ATOM 717 O O . ASP A 1 91 ? -6.199 -1.440 13.921 1.00 89.88 91 ASP A O 1
ATOM 721 N N . ALA A 1 92 ? -7.848 -2.751 14.678 1.00 87.88 92 ALA A N 1
ATOM 722 C CA . ALA A 1 92 ? -7.497 -2.597 16.086 1.00 87.88 92 ALA A CA 1
ATOM 723 C C . ALA A 1 92 ? -6.117 -3.184 16.449 1.00 87.88 92 ALA A C 1
ATOM 725 O O . ALA A 1 92 ? -5.564 -2.806 17.483 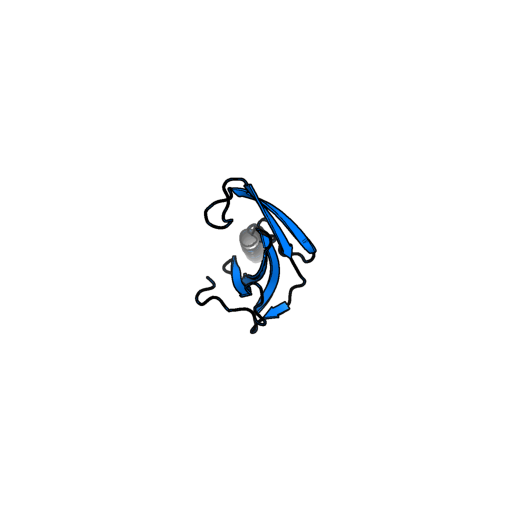1.00 87.88 92 ALA A O 1
ATOM 726 N N . GLU A 1 93 ? -5.569 -4.088 15.632 1.00 86.75 93 GLU A N 1
ATOM 727 C CA . GLU A 1 93 ? -4.261 -4.719 15.847 1.00 86.75 93 GLU A CA 1
ATOM 728 C C . GLU A 1 93 ? -3.124 -3.922 15.191 1.00 86.75 93 GLU A C 1
ATOM 730 O O . GLU A 1 93 ? -1.964 -4.047 15.590 1.00 86.75 93 GLU A O 1
ATOM 735 N N . GLY A 1 94 ? -3.453 -3.046 14.237 1.00 88.94 94 GLY A N 1
ATOM 736 C CA . GLY A 1 94 ? -2.519 -2.122 13.609 1.00 88.94 94 GLY A CA 1
ATOM 737 C C . GLY A 1 94 ? -2.660 -2.060 12.093 1.00 88.94 94 GLY A C 1
ATOM 738 O O . GLY A 1 94 ? -3.734 -2.276 11.535 1.00 88.94 94 GLY A O 1
ATOM 739 N N . ILE A 1 95 ? -1.552 -1.718 11.432 1.00 91.75 95 ILE A N 1
ATOM 740 C CA . ILE A 1 95 ? -1.458 -1.572 9.978 1.00 91.75 95 ILE A CA 1
ATOM 741 C C . ILE A 1 95 ? -0.790 -2.804 9.377 1.00 91.75 95 ILE A C 1
ATOM 743 O O . ILE A 1 95 ? 0.262 -3.233 9.851 1.00 91.75 95 ILE A O 1
ATOM 747 N N . TYR A 1 96 ? -1.350 -3.305 8.282 1.00 93.31 96 TYR A N 1
ATOM 748 C CA . TYR A 1 96 ? -0.818 -4.450 7.556 1.00 93.31 96 TYR A CA 1
ATOM 749 C C . TYR A 1 96 ? -1.113 -4.380 6.059 1.00 93.31 96 TYR A C 1
ATOM 751 O O . TYR A 1 96 ? -1.983 -3.645 5.584 1.00 93.31 96 TYR A O 1
ATOM 759 N N . GLU A 1 97 ? -0.379 -5.181 5.292 1.00 95.88 97 GLU A N 1
ATOM 760 C CA . GLU A 1 97 ? -0.585 -5.323 3.857 1.00 95.88 97 GLU A CA 1
ATOM 761 C C . GLU A 1 97 ? -1.622 -6.415 3.579 1.00 95.88 97 GLU A C 1
ATOM 763 O O . GLU A 1 97 ? -1.365 -7.602 3.764 1.00 95.88 97 GLU A O 1
ATOM 768 N N . PHE A 1 98 ? -2.802 -6.012 3.116 1.00 96.88 98 PHE A N 1
ATOM 769 C CA . PHE A 1 98 ? -3.926 -6.910 2.859 1.00 96.88 98 PHE A CA 1
ATOM 770 C C . PHE A 1 98 ? -3.815 -7.636 1.513 1.00 96.88 98 PHE A C 1
ATOM 772 O O . PHE A 1 98 ? -4.179 -8.807 1.393 1.00 96.88 98 PHE A O 1
ATOM 779 N N . ALA A 1 99 ? -3.323 -6.942 0.488 1.00 97.50 99 ALA A N 1
ATOM 780 C CA . ALA A 1 99 ? -3.199 -7.481 -0.859 1.00 97.50 99 ALA A CA 1
ATOM 781 C C . ALA A 1 99 ? -2.026 -6.849 -1.613 1.00 97.50 99 ALA A C 1
ATOM 783 O O . ALA A 1 99 ? -1.569 -5.751 -1.280 1.00 97.50 99 ALA A O 1
ATOM 784 N N . THR A 1 100 ? -1.592 -7.521 -2.672 1.00 97.06 100 THR A N 1
ATOM 785 C CA . THR A 1 100 ? -0.592 -7.035 -3.628 1.00 97.06 100 THR A CA 1
ATOM 786 C C . THR A 1 100 ? -1.121 -7.151 -5.043 1.00 97.06 100 THR A C 1
ATOM 788 O O . THR A 1 100 ? -1.931 -8.014 -5.348 1.00 97.06 100 THR A O 1
ATOM 791 N N . GLN A 1 101 ? -0.665 -6.289 -5.937 1.00 97.44 101 GLN A N 1
ATOM 792 C CA . GLN A 1 101 ? -0.925 -6.414 -7.363 1.00 97.44 101 GLN A CA 1
ATOM 793 C C . GLN A 1 101 ? 0.408 -6.256 -8.095 1.00 97.44 101 GLN A C 1
ATOM 795 O O . GLN A 1 101 ? 0.925 -5.133 -8.175 1.00 97.44 101 GLN A O 1
ATOM 800 N N . PRO A 1 102 ? 1.000 -7.364 -8.575 1.00 94.12 102 PRO A N 1
ATOM 801 C CA . PRO A 1 102 ? 2.273 -7.319 -9.277 1.00 94.12 102 PRO A CA 1
ATOM 802 C C . PRO A 1 102 ? 2.144 -6.588 -10.625 1.00 94.12 102 PRO A C 1
ATOM 804 O O . PRO A 1 102 ? 1.032 -6.366 -11.119 1.00 94.12 102 PRO A O 1
ATOM 807 N N . PRO A 1 103 ? 3.275 -6.209 -11.248 1.00 92.06 103 PRO A N 1
ATOM 808 C CA . PRO A 1 103 ? 3.259 -5.526 -12.534 1.00 92.06 103 PRO A CA 1
ATOM 809 C C . PRO A 1 103 ? 2.496 -6.345 -13.586 1.00 92.06 103 PRO A C 1
ATOM 811 O O . PRO A 1 103 ? 2.783 -7.521 -13.797 1.00 92.06 103 PRO A O 1
ATOM 814 N N . GLY A 1 104 ? 1.524 -5.721 -14.254 1.00 89.56 104 GLY A N 1
ATOM 815 C CA . GLY A 1 104 ? 0.734 -6.354 -15.317 1.00 89.56 104 GLY A CA 1
ATOM 816 C C . GLY A 1 104 ? -0.433 -7.232 -14.849 1.00 89.56 104 GLY A C 1
ATOM 817 O O . GLY A 1 104 ? -1.218 -7.665 -15.692 1.00 89.56 104 GLY A O 1
ATOM 818 N N . ALA A 1 105 ? -0.604 -7.464 -13.544 1.00 93.69 105 ALA A N 1
ATOM 819 C CA . ALA A 1 105 ? -1.808 -8.115 -13.034 1.00 93.69 105 ALA A CA 1
ATOM 820 C C . ALA A 1 105 ? -3.024 -7.189 -13.163 1.00 93.69 105 ALA A C 1
ATOM 822 O O . ALA A 1 105 ? -2.927 -5.982 -12.931 1.00 93.69 105 ALA A O 1
ATOM 823 N N . VAL A 1 106 ? -4.175 -7.764 -13.517 1.00 91.31 106 VAL A N 1
ATOM 824 C CA . VAL A 1 106 ? -5.449 -7.033 -13.621 1.00 91.31 106 VAL A CA 1
ATOM 825 C C . VAL A 1 106 ? -6.056 -6.814 -12.237 1.00 91.31 106 VAL A C 1
ATOM 827 O O . VAL A 1 106 ? -6.492 -5.707 -11.925 1.00 91.31 106 VAL A O 1
ATOM 830 N N . ASP A 1 107 ? -6.018 -7.850 -11.399 1.00 93.75 107 ASP A N 1
ATOM 831 C CA . ASP A 1 107 ? -6.623 -7.859 -10.072 1.00 93.75 107 ASP A CA 1
ATOM 832 C C . ASP A 1 107 ? -5.570 -8.027 -8.963 1.00 93.75 107 ASP A C 1
ATOM 834 O O . ASP A 1 107 ? -4.546 -8.680 -9.182 1.00 93.75 107 ASP A O 1
ATOM 838 N N . PRO A 1 108 ? -5.811 -7.474 -7.759 1.00 96.06 108 PRO A N 1
ATOM 839 C CA . PRO A 1 108 ? -4.985 -7.742 -6.588 1.00 96.06 108 PRO A CA 1
ATOM 840 C C . PRO A 1 108 ? -5.151 -9.168 -6.047 1.00 96.06 108 PRO A C 1
ATOM 842 O O . PRO A 1 108 ? -6.261 -9.698 -5.962 1.00 96.06 108 PRO A O 1
ATOM 845 N N . GLU A 1 109 ? -4.053 -9.730 -5.562 1.00 96.44 109 GLU A N 1
ATOM 846 C CA . GLU A 1 109 ? -3.971 -10.990 -4.834 1.00 96.44 109 GLU A CA 1
ATOM 847 C C . GLU A 1 109 ? -4.035 -10.727 -3.325 1.00 96.44 109 GLU A C 1
ATOM 849 O O . GLU A 1 109 ? -3.226 -9.984 -2.767 1.00 96.44 109 GLU A O 1
ATOM 854 N N . ILE A 1 110 ? -5.016 -11.328 -2.647 1.00 95.56 110 ILE A N 1
ATOM 855 C CA . ILE A 1 110 ? -5.165 -11.216 -1.190 1.00 95.56 110 ILE A CA 1
ATOM 856 C C . ILE A 1 110 ? -4.095 -12.074 -0.518 1.00 95.56 110 ILE A C 1
ATOM 858 O O . ILE A 1 110 ? -3.928 -13.246 -0.867 1.00 95.56 110 ILE A O 1
ATOM 862 N N . LYS A 1 111 ? -3.406 -11.525 0.485 1.00 90.81 111 LYS A N 1
ATOM 863 C CA . LYS A 1 111 ? -2.441 -12.301 1.264 1.00 90.81 111 LYS A CA 1
ATOM 864 C C . LYS A 1 111 ? -3.149 -13.342 2.126 1.00 90.81 111 LYS A C 1
ATOM 866 O O . LYS A 1 111 ? -4.103 -13.032 2.832 1.00 90.81 111 LYS A O 1
ATOM 871 N N . ALA A 1 112 ? -2.641 -14.576 2.095 1.00 75.38 112 ALA A N 1
ATOM 872 C CA . ALA A 1 112 ? -3.205 -15.704 2.839 1.00 75.38 112 ALA A CA 1
ATOM 873 C C . ALA A 1 112 ? -3.150 -15.516 4.365 1.00 75.38 112 ALA A C 1
ATOM 875 O O . ALA A 1 112 ? -4.007 -16.046 5.066 1.00 75.38 112 ALA A O 1
ATOM 876 N N . ASN A 1 113 ? -2.175 -14.752 4.868 1.00 68.06 113 ASN A N 1
ATOM 877 C CA . ASN A 1 113 ? -2.131 -14.324 6.260 1.00 68.06 113 ASN A CA 1
ATOM 878 C C . ASN A 1 113 ? -1.759 -12.834 6.344 1.00 68.06 113 ASN A C 1
ATOM 880 O O . ASN A 1 113 ? -0.578 -12.500 6.230 1.00 68.06 113 ASN A O 1
ATOM 884 N N . PRO A 1 114 ? -2.751 -11.938 6.437 1.00 62.19 114 PRO A N 1
ATOM 885 C CA . PRO A 1 114 ? -2.500 -10.507 6.468 1.00 62.19 114 PRO A CA 1
ATOM 886 C C . PRO A 1 114 ? -2.029 -9.987 7.841 1.00 62.19 114 PRO A C 1
ATOM 888 O O . PRO A 1 114 ? -1.477 -8.894 7.852 1.00 62.19 114 PRO A O 1
ATOM 891 N N . ASN A 1 115 ? -2.158 -10.766 8.933 1.00 51.47 115 ASN A N 1
ATOM 892 C CA . ASN A 1 115 ? -1.702 -10.425 10.296 1.00 51.47 115 ASN A CA 1
ATOM 893 C C . ASN A 1 115 ? -0.707 -11.456 10.857 1.00 51.47 115 ASN A C 1
ATOM 895 O O . ASN A 1 115 ? -0.966 -12.678 10.736 1.00 51.47 115 ASN A O 1
#

pLDDT: mean 80.78, std 17.69, range [47.06, 98.31]